Protein AF-A0AAV3QES7-F1 (afdb_monomer_lite)

pLDDT: mean 71.14, std 18.18, range [34.97, 96.75]

Foldseek 3Di:
DDDDDDPDDPDDDDDDDPPPPPPDPDDDDDDDPDPDDDDDDDDDDDDDDDDDDPPPVPPPPDDDDDDDLVVLVVPVPVVVVVCVVVVHPDDSVVSVVVVVVVVVVVVVVVVVVVD

Radius of gyration: 28.86 Å; chains: 1; bounding box: 43×92×56 Å

Structure (mmCIF, N/CA/C/O backbone):
data_AF-A0AAV3QES7-F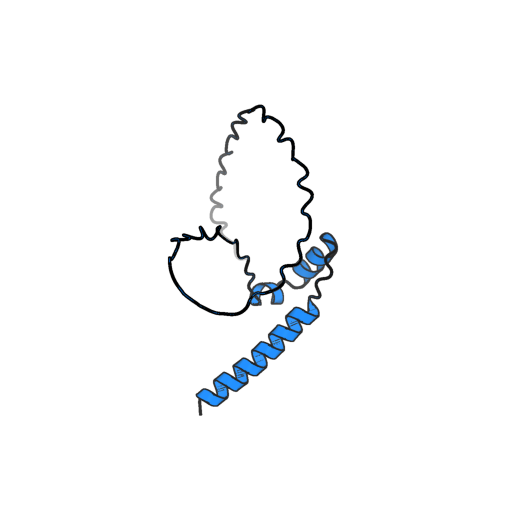1
#
_entry.id   AF-A0AAV3QES7-F1
#
loop_
_atom_site.group_PDB
_atom_site.id
_atom_site.type_symbol
_atom_site.label_atom_id
_atom_site.label_alt_id
_atom_site.label_comp_id
_atom_site.label_asym_id
_atom_site.label_entity_id
_atom_site.label_seq_id
_atom_site.pdbx_PDB_ins_code
_atom_site.Cartn_x
_atom_site.Cartn_y
_atom_site.Cartn_z
_atom_site.occupancy
_atom_site.B_iso_or_equiv
_atom_site.auth_seq_id
_atom_site.auth_comp_id
_atom_site.auth_asym_id
_atom_site.auth_atom_id
_atom_site.pdbx_PDB_model_num
ATOM 1 N N . MET A 1 1 ? 0.024 -49.005 12.096 1.00 41.31 1 MET A N 1
ATOM 2 C CA . MET A 1 1 ? -0.559 -47.981 12.994 1.00 41.31 1 MET A CA 1
ATOM 3 C C . MET A 1 1 ? 0.552 -47.372 13.831 1.00 41.31 1 MET A C 1
ATOM 5 O O . MET A 1 1 ? 1.071 -48.044 14.711 1.00 41.31 1 MET A O 1
ATOM 9 N N . MET A 1 2 ? 0.976 -46.148 13.507 1.00 34.97 2 MET A N 1
ATOM 10 C CA . MET A 1 2 ? 2.006 -45.425 14.262 1.00 34.97 2 MET A CA 1
ATOM 11 C C . MET A 1 2 ? 1.329 -44.555 15.327 1.00 34.97 2 MET A C 1
ATOM 13 O O . MET A 1 2 ? 0.397 -43.815 15.025 1.00 34.97 2 MET A O 1
ATOM 17 N N . ARG A 1 3 ? 1.759 -44.711 16.582 1.00 38.28 3 ARG A N 1
ATOM 18 C CA . ARG A 1 3 ? 1.281 -43.947 17.741 1.00 38.28 3 ARG A CA 1
ATOM 19 C C . ARG A 1 3 ? 2.045 -42.624 17.800 1.00 38.28 3 ARG A C 1
ATOM 21 O O . ARG A 1 3 ? 3.267 -42.643 17.904 1.00 38.28 3 ARG A O 1
ATOM 28 N N . PHE A 1 4 ? 1.339 -41.497 17.748 1.00 41.81 4 PHE A N 1
ATOM 29 C CA . PHE A 1 4 ? 1.937 -40.181 17.964 1.00 41.81 4 PHE A CA 1
ATOM 30 C C . PHE A 1 4 ? 1.987 -39.873 19.462 1.00 41.81 4 PHE A C 1
ATOM 32 O O . PHE A 1 4 ? 0.979 -39.944 20.161 1.00 41.81 4 PHE A O 1
ATOM 39 N N . ASN A 1 5 ? 3.191 -39.574 19.940 1.00 40.78 5 ASN A N 1
ATOM 40 C CA . ASN A 1 5 ? 3.490 -39.190 21.311 1.00 40.78 5 ASN A CA 1
ATOM 41 C C . ASN A 1 5 ? 3.124 -37.708 21.499 1.00 40.78 5 ASN A C 1
ATOM 43 O O . ASN A 1 5 ? 3.728 -36.839 20.872 1.00 40.78 5 ASN A O 1
ATOM 47 N N . THR A 1 6 ? 2.112 -37.413 22.313 1.00 52.31 6 THR A N 1
ATOM 48 C CA . THR A 1 6 ? 1.698 -36.039 22.625 1.00 52.31 6 THR A CA 1
ATOM 49 C C . THR A 1 6 ? 2.496 -35.532 23.819 1.00 52.31 6 THR A C 1
ATOM 51 O O . THR A 1 6 ? 2.083 -35.667 24.973 1.00 52.31 6 THR A O 1
ATOM 54 N N . SER A 1 7 ? 3.663 -34.957 23.548 1.00 48.06 7 SER A N 1
ATOM 55 C CA . SER A 1 7 ? 4.463 -34.285 24.567 1.00 48.06 7 SER A CA 1
ATOM 56 C C . SER A 1 7 ? 3.770 -32.996 25.018 1.00 48.06 7 SER A C 1
ATOM 58 O O . SER A 1 7 ? 3.729 -32.017 24.283 1.00 48.06 7 SER A O 1
ATOM 60 N N . SER A 1 8 ? 3.226 -33.045 26.235 1.00 54.62 8 SER A N 1
ATOM 61 C CA . SER A 1 8 ? 3.109 -31.964 27.225 1.00 54.62 8 SER A CA 1
ATOM 62 C C . SER A 1 8 ? 2.905 -30.538 26.688 1.00 54.62 8 SER A C 1
ATOM 64 O O . SER A 1 8 ? 3.858 -29.813 26.405 1.00 54.62 8 SER A O 1
ATOM 66 N N . LEU A 1 9 ? 1.645 -30.092 26.647 1.00 55.41 9 LEU A N 1
ATOM 67 C CA . LEU A 1 9 ? 1.325 -28.668 26.586 1.00 55.41 9 LEU A CA 1
ATOM 68 C C . LEU A 1 9 ? 1.637 -28.044 27.952 1.00 55.41 9 LEU A C 1
ATOM 70 O O . LEU A 1 9 ? 0.859 -28.169 28.899 1.00 55.41 9 LEU A O 1
ATOM 74 N N . GLN A 1 10 ? 2.781 -27.371 28.065 1.00 57.53 10 GLN A N 1
ATOM 75 C CA . GLN A 1 10 ? 3.038 -26.493 29.201 1.00 57.53 10 GLN A CA 1
ATOM 76 C C . GLN A 1 10 ? 2.047 -25.323 29.147 1.00 57.53 10 GLN A C 1
ATOM 78 O O . GLN A 1 10 ? 2.089 -24.471 28.263 1.00 57.53 10 GLN A O 1
ATOM 83 N N . SER A 1 11 ? 1.111 -25.334 30.093 1.00 57.94 11 SER A N 1
ATOM 84 C CA . SER A 1 11 ? 0.112 -24.292 30.308 1.00 57.94 11 SER A CA 1
ATOM 85 C C . SER A 1 11 ? 0.801 -22.964 30.634 1.00 57.94 11 SER A C 1
ATOM 87 O O . SER A 1 11 ? 1.413 -22.817 31.692 1.00 57.94 11 SER A O 1
ATOM 89 N N . LEU A 1 12 ? 0.690 -21.985 29.735 1.00 51.38 12 LEU A N 1
ATOM 90 C CA . LEU A 1 12 ? 1.047 -20.600 30.030 1.00 51.38 12 LEU A CA 1
ATOM 91 C C . LEU A 1 12 ? -0.025 -20.028 30.962 1.00 51.38 12 LEU A C 1
ATOM 93 O O . LEU A 1 12 ? -1.137 -19.708 30.541 1.00 51.38 12 LEU A O 1
ATOM 97 N N . LYS A 1 13 ? 0.296 -19.933 32.254 1.00 55.97 13 LYS A N 1
ATOM 98 C CA . LYS A 1 13 ? -0.557 -19.262 33.236 1.00 55.97 13 LYS A CA 1
ATOM 99 C C . LYS A 1 13 ? -0.466 -17.753 33.017 1.00 55.97 13 LYS A C 1
ATOM 101 O O . LYS A 1 13 ? 0.488 -17.115 33.449 1.00 55.97 13 LYS A O 1
ATOM 106 N N . LEU A 1 14 ? -1.463 -17.195 32.338 1.00 56.66 14 LEU A N 1
ATOM 107 C CA . LEU A 1 14 ? -1.676 -15.752 32.260 1.00 56.66 14 LEU A CA 1
ATOM 108 C C . LEU A 1 14 ? -2.168 -15.262 33.625 1.00 56.66 14 LEU A C 1
ATOM 110 O O . LEU A 1 14 ? -3.257 -15.622 34.073 1.00 56.66 14 LEU A O 1
ATOM 114 N N . THR A 1 15 ? -1.345 -14.473 34.308 1.00 59.62 15 THR A N 1
ATOM 115 C CA . THR A 1 15 ? -1.748 -13.757 35.517 1.00 59.62 15 THR A CA 1
ATOM 116 C C . THR A 1 15 ? -2.627 -12.563 35.129 1.00 59.62 15 THR A C 1
ATOM 118 O O . THR A 1 15 ? -2.285 -11.828 34.199 1.00 59.62 15 THR A O 1
ATOM 121 N N . PRO A 1 16 ? -3.769 -12.336 35.801 1.00 57.75 16 PRO A N 1
ATOM 122 C CA . PRO A 1 16 ? -4.574 -11.152 35.547 1.00 57.75 16 PRO A CA 1
ATOM 123 C C . PRO A 1 16 ? -3.842 -9.916 36.079 1.00 57.75 16 PRO A C 1
ATOM 125 O O . PRO A 1 16 ? -3.467 -9.851 37.248 1.00 57.75 16 PRO A O 1
ATOM 128 N N . ILE A 1 17 ? -3.644 -8.926 35.211 1.00 60.97 17 ILE A N 1
ATOM 129 C CA . ILE A 1 17 ? -3.186 -7.594 35.606 1.00 60.97 17 ILE A CA 1
ATOM 130 C C . ILE A 1 17 ? -4.358 -6.925 36.324 1.00 60.97 17 ILE A C 1
ATOM 132 O O . ILE A 1 17 ? -5.349 -6.548 35.698 1.00 60.97 17 ILE A O 1
ATOM 136 N N . SER A 1 18 ? -4.263 -6.809 37.645 1.00 56.00 18 SER A N 1
ATOM 137 C CA . SER A 1 18 ? -5.216 -6.063 38.462 1.00 56.00 18 SER A CA 1
ATOM 138 C C . SER A 1 18 ? -5.183 -4.589 38.047 1.00 56.00 18 SER A C 1
ATOM 140 O O . SER A 1 18 ? -4.271 -3.852 38.421 1.00 56.00 18 SER A O 1
ATOM 142 N N . LEU A 1 19 ? -6.164 -4.146 37.259 1.00 57.38 19 LEU A N 1
ATOM 143 C CA . LEU A 1 19 ? -6.362 -2.730 36.959 1.00 57.38 19 LEU A CA 1
ATOM 144 C C . LEU A 1 19 ? -6.920 -2.049 38.212 1.00 57.38 19 LEU A C 1
ATOM 146 O O . LEU A 1 19 ? -8.126 -2.054 38.456 1.00 57.38 19 LEU A O 1
ATOM 150 N N . LEU A 1 20 ? -6.035 -1.473 39.025 1.00 55.59 20 LEU A N 1
ATOM 151 C CA . LEU A 1 20 ? -6.438 -0.576 40.100 1.00 55.59 20 LEU A CA 1
ATOM 152 C C . LEU A 1 20 ? -6.980 0.711 39.460 1.00 55.59 20 LEU A C 1
ATOM 154 O O . LEU A 1 20 ? -6.232 1.604 39.064 1.00 55.59 20 LEU A O 1
ATOM 158 N N . SER A 1 21 ? -8.301 0.767 39.304 1.00 56.16 21 SER A N 1
ATOM 159 C CA . SER A 1 21 ? -9.035 1.940 38.838 1.00 56.16 21 SER A CA 1
ATOM 160 C C . SER A 1 21 ? -8.966 3.042 39.897 1.00 56.16 21 SER A C 1
ATOM 162 O O . SER A 1 21 ? -9.834 3.136 40.764 1.00 56.16 21 SER A O 1
ATOM 164 N N . SER A 1 22 ? -7.942 3.892 39.827 1.00 58.03 22 SER A N 1
ATOM 165 C CA . SER A 1 22 ? -7.935 5.161 40.553 1.00 58.03 22 SER A CA 1
ATOM 166 C C . SER A 1 22 ? -8.896 6.125 39.851 1.00 58.03 22 SER A C 1
ATOM 168 O O . SER A 1 22 ? -8.592 6.662 38.786 1.00 58.03 22 SER A O 1
ATOM 170 N N . TYR A 1 23 ? -10.094 6.298 40.416 1.00 54.19 23 TYR A N 1
ATOM 171 C CA . TYR A 1 23 ? -11.045 7.325 39.992 1.00 54.19 23 TYR A CA 1
ATOM 172 C C . TYR A 1 23 ? -10.479 8.697 40.380 1.00 54.19 23 TYR A C 1
ATOM 174 O O . TYR A 1 23 ? -10.698 9.188 41.486 1.00 54.19 23 TYR A O 1
ATOM 182 N N . HIS A 1 24 ? -9.738 9.324 39.470 1.00 60.47 24 HIS A N 1
ATOM 183 C CA . HIS A 1 24 ? -9.443 10.748 39.567 1.00 60.47 24 HIS A CA 1
ATOM 184 C C . HIS A 1 24 ? -10.605 11.524 38.925 1.00 60.47 24 HIS A C 1
ATOM 186 O O . HIS A 1 24 ? -10.847 11.361 37.727 1.00 60.47 24 HIS A O 1
ATOM 192 N N . PRO A 1 25 ? -11.344 12.371 39.665 1.00 55.31 25 PRO A N 1
ATOM 193 C CA . PRO A 1 25 ? -12.282 13.296 39.044 1.00 55.31 25 PRO A CA 1
ATOM 194 C C . PRO A 1 25 ? -11.485 14.292 38.192 1.00 55.31 25 PRO A C 1
ATOM 196 O O . PRO A 1 25 ? -10.828 15.193 38.708 1.00 55.31 25 PRO A O 1
ATOM 199 N N . HIS A 1 26 ? -11.497 14.095 36.875 1.00 57.34 26 HIS A N 1
ATOM 200 C CA . HIS A 1 26 ? -10.878 15.013 35.926 1.00 57.34 26 HIS A CA 1
ATOM 201 C C . HIS A 1 26 ? -11.696 16.315 35.848 1.00 57.34 26 HIS A C 1
ATOM 203 O O . HIS A 1 26 ? -12.885 16.259 35.515 1.00 57.34 26 HIS A O 1
ATOM 209 N N . PRO A 1 27 ? -11.104 17.499 36.094 1.00 61.06 27 PRO A N 1
ATOM 210 C CA . PRO A 1 27 ? -11.763 18.755 35.767 1.00 61.06 27 PRO A CA 1
ATOM 211 C C . PRO A 1 27 ? -11.869 18.885 34.238 1.00 61.06 27 PRO A C 1
ATOM 213 O O . PRO A 1 27 ? -10.886 18.723 33.515 1.00 61.06 27 PRO A O 1
ATOM 216 N N . LYS A 1 28 ? -13.085 19.147 33.737 1.00 64.31 28 LYS A N 1
ATOM 217 C CA . LYS A 1 28 ? -13.373 19.372 32.309 1.00 64.31 28 LYS A CA 1
ATOM 218 C C . LYS A 1 28 ? -12.515 20.528 31.770 1.00 64.31 28 LYS A C 1
ATOM 220 O O . LYS A 1 28 ? -12.641 21.637 32.291 1.00 64.31 28 LYS A O 1
ATOM 225 N N . PRO A 1 29 ? -11.724 20.337 30.699 1.00 59.03 29 PRO A N 1
ATOM 226 C CA . PRO A 1 29 ? -11.074 21.454 30.036 1.00 59.03 29 PRO A CA 1
ATOM 227 C C . PRO A 1 29 ? -12.121 22.219 29.220 1.00 59.03 29 PRO A C 1
ATOM 229 O O . PRO A 1 29 ? -12.703 21.694 28.271 1.00 59.03 29 PRO A O 1
ATOM 232 N N . GLN A 1 30 ? -12.381 23.466 29.607 1.00 64.62 30 GLN A N 1
ATOM 233 C CA . GLN A 1 30 ? -13.086 24.419 28.756 1.00 64.62 30 GLN A CA 1
ATOM 234 C C . GLN A 1 30 ? -12.123 24.844 27.645 1.00 64.62 30 GLN A C 1
ATOM 236 O O . GLN A 1 30 ? -11.044 25.366 27.915 1.00 64.62 30 GLN A O 1
ATOM 241 N N . ILE A 1 31 ? -12.489 24.565 26.397 1.00 69.56 31 ILE A N 1
ATOM 242 C CA . ILE A 1 31 ? -11.701 24.924 25.216 1.00 69.56 31 ILE A CA 1
ATOM 243 C C . ILE A 1 31 ? -12.032 26.386 24.874 1.00 69.56 31 ILE A C 1
ATOM 245 O O . ILE A 1 31 ? -13.184 26.657 24.531 1.00 69.56 31 ILE A O 1
ATOM 249 N N . PRO A 1 32 ? -11.087 27.342 24.938 1.00 61.72 32 PRO A N 1
ATOM 250 C CA . PRO A 1 32 ? -11.339 28.673 24.410 1.00 61.72 32 PRO A CA 1
ATOM 251 C C . PRO A 1 32 ? -11.305 28.612 22.878 1.00 61.72 32 PRO A C 1
ATOM 253 O O . PRO A 1 32 ? -10.307 28.210 22.275 1.00 61.72 32 PRO A O 1
ATOM 256 N N . PHE A 1 33 ? -12.405 29.008 22.239 1.00 62.78 33 PHE A N 1
ATOM 257 C CA . PHE A 1 33 ? -12.467 29.209 20.794 1.00 62.78 33 PHE A CA 1
ATOM 258 C C . PHE A 1 33 ? -11.543 30.370 20.405 1.00 62.78 33 PHE A C 1
ATOM 260 O O . PHE A 1 33 ? -11.917 31.536 20.510 1.00 62.78 33 PHE A O 1
ATOM 267 N N . LEU A 1 34 ? -10.326 30.067 19.953 1.00 63.94 34 LEU A N 1
ATOM 268 C CA . LEU A 1 34 ? -9.460 31.065 19.334 1.00 63.94 34 LEU A CA 1
ATOM 269 C C . LEU A 1 34 ? -9.814 31.167 17.849 1.00 63.94 34 LEU A C 1
ATOM 271 O O . LEU A 1 34 ? -9.374 30.362 17.028 1.00 63.94 34 LEU A O 1
ATOM 275 N N . ILE A 1 35 ? -10.627 32.169 17.511 1.00 61.69 35 ILE A N 1
ATOM 276 C CA . ILE A 1 35 ? -10.838 32.610 16.130 1.00 61.69 35 ILE A CA 1
ATOM 277 C C . ILE A 1 35 ? -9.487 33.106 15.603 1.00 61.69 35 ILE A C 1
ATOM 279 O O . ILE A 1 35 ? -9.010 34.178 15.971 1.00 61.69 35 ILE A O 1
ATOM 283 N N . ARG A 1 36 ? -8.835 32.303 14.758 1.00 61.69 36 ARG A N 1
ATOM 284 C CA . ARG A 1 36 ? -7.594 32.695 14.088 1.00 61.69 36 ARG A CA 1
ATOM 285 C C . ARG A 1 36 ? -7.931 33.582 12.892 1.00 61.69 36 ARG A C 1
ATOM 287 O O . ARG A 1 36 ? -8.295 33.077 11.835 1.00 61.69 36 ARG A O 1
ATOM 294 N N . ALA A 1 37 ? -7.796 34.896 13.054 1.00 62.75 37 ALA A N 1
ATOM 295 C CA . ALA A 1 37 ? -7.837 35.830 11.934 1.00 62.75 37 ALA A CA 1
ATOM 296 C C . ALA A 1 37 ? -6.613 35.620 11.021 1.00 62.75 37 ALA A C 1
ATOM 298 O O . ALA A 1 37 ? -5.475 35.509 11.484 1.00 62.75 37 ALA A O 1
ATOM 299 N N . PHE A 1 38 ? -6.868 35.515 9.719 1.00 56.19 38 PHE A N 1
ATOM 300 C CA . PHE A 1 38 ? -5.876 35.297 8.668 1.00 56.19 38 PHE A CA 1
ATOM 301 C C . PHE A 1 38 ? -5.261 36.654 8.280 1.00 56.19 38 PHE A C 1
ATOM 303 O O . PHE A 1 38 ? -5.854 37.403 7.510 1.00 56.19 38 PHE A O 1
ATOM 310 N N . SER A 1 39 ? -4.093 37.005 8.825 1.00 61.50 39 SER A N 1
ATOM 311 C CA . SER A 1 39 ? -3.341 38.177 8.347 1.00 61.50 39 SER A CA 1
ATOM 312 C C . SER A 1 39 ? -2.501 37.802 7.127 1.00 61.50 39 SER A C 1
ATOM 314 O O . SER A 1 39 ? -1.617 36.950 7.223 1.00 61.50 39 SER A O 1
ATOM 316 N N . LEU A 1 40 ? -2.759 38.456 5.990 1.00 55.81 40 LEU A N 1
ATOM 317 C CA . LEU A 1 40 ? -1.874 38.436 4.826 1.00 55.81 40 LEU A CA 1
ATOM 318 C C . LEU A 1 40 ? -0.609 39.240 5.160 1.00 55.81 40 LEU A C 1
ATOM 320 O O . LEU A 1 40 ? -0.686 40.441 5.409 1.00 55.81 40 LEU A O 1
ATOM 324 N N . GLN A 1 41 ? 0.555 38.590 5.174 1.00 60.47 41 GLN A N 1
ATOM 325 C CA . GLN A 1 41 ? 1.844 39.277 5.271 1.00 60.47 41 GLN A CA 1
ATOM 326 C C . GLN A 1 41 ? 2.333 39.663 3.873 1.00 60.47 41 GLN A C 1
ATOM 328 O O . GLN A 1 41 ? 2.662 38.805 3.056 1.00 60.47 41 GLN A O 1
ATOM 333 N N . THR A 1 42 ? 2.410 40.966 3.617 1.00 53.19 42 THR A N 1
ATOM 334 C CA . THR A 1 42 ? 3.201 41.560 2.536 1.00 53.19 42 THR A CA 1
ATOM 335 C C . THR A 1 42 ? 4.672 41.611 2.947 1.00 53.19 42 THR A C 1
ATOM 337 O O . THR A 1 42 ? 5.018 42.173 3.985 1.00 53.19 42 THR A O 1
ATOM 340 N N . THR A 1 43 ? 5.531 41.012 2.126 1.00 53.88 43 THR A N 1
ATOM 341 C CA . THR A 1 43 ? 6.999 41.011 2.221 1.00 53.88 43 THR A CA 1
ATOM 342 C C . THR A 1 43 ? 7.601 42.423 2.202 1.00 53.88 43 THR A C 1
ATOM 344 O O . THR A 1 43 ? 7.313 43.165 1.262 1.00 53.88 43 THR A O 1
ATOM 347 N N . PRO A 1 44 ? 8.515 42.772 3.125 1.00 52.16 44 PRO A N 1
ATOM 348 C CA . PRO A 1 44 ? 9.506 43.820 2.901 1.00 52.16 44 PRO A CA 1
ATOM 349 C C . PRO A 1 44 ? 10.851 43.229 2.410 1.00 52.16 44 PRO A C 1
ATOM 351 O O . PRO A 1 44 ? 11.185 42.092 2.757 1.00 52.16 44 PRO A O 1
ATOM 354 N N . PRO A 1 45 ? 11.618 43.964 1.580 1.00 46.31 45 PRO A N 1
ATOM 355 C CA . PRO A 1 45 ? 12.841 43.470 0.952 1.00 46.31 45 PRO A CA 1
ATOM 356 C C . PRO A 1 45 ? 14.055 43.483 1.898 1.00 46.31 45 PRO A C 1
ATOM 358 O O . PRO A 1 45 ? 14.116 44.239 2.863 1.00 46.31 45 PRO A O 1
ATOM 361 N N . LEU A 1 46 ? 15.016 42.615 1.560 1.00 59.09 46 LEU A N 1
ATOM 362 C CA . LEU A 1 46 ? 16.343 42.389 2.150 1.00 59.09 46 LEU A CA 1
ATOM 363 C C . LEU A 1 46 ? 17.025 43.663 2.680 1.00 59.09 46 LEU A C 1
ATOM 365 O O . LEU A 1 46 ? 17.130 44.624 1.926 1.00 59.09 46 LEU A O 1
ATOM 369 N N . THR A 1 47 ? 17.577 43.624 3.904 1.00 44.59 47 THR A N 1
ATOM 370 C CA . THR A 1 47 ? 18.940 44.077 4.291 1.00 44.59 47 THR A CA 1
ATOM 371 C C . THR A 1 47 ? 19.138 43.922 5.814 1.00 44.59 47 THR A C 1
ATOM 373 O O . THR A 1 47 ? 18.283 44.321 6.594 1.00 44.59 47 THR A O 1
ATOM 376 N N . HIS A 1 48 ? 20.320 43.418 6.197 1.00 43.22 48 HIS A N 1
ATOM 377 C CA . HIS A 1 48 ? 20.943 43.383 7.536 1.00 43.22 48 HIS A CA 1
ATOM 378 C C . HIS A 1 48 ? 20.586 42.232 8.510 1.00 43.22 48 HIS A C 1
ATOM 380 O O . HIS A 1 48 ? 19.444 42.013 8.890 1.00 43.22 48 HIS A O 1
ATOM 386 N N . SER A 1 49 ? 21.634 41.530 8.952 1.00 41.94 49 SER A N 1
ATOM 387 C CA . SER A 1 49 ? 21.721 40.571 10.075 1.00 41.94 49 SER A CA 1
ATOM 388 C C . SER A 1 49 ? 22.639 41.199 11.150 1.00 41.94 49 SER A C 1
ATOM 390 O O . SER A 1 49 ? 23.413 42.068 10.737 1.00 41.94 49 SER A O 1
ATOM 392 N N . PRO A 1 50 ? 22.702 40.805 12.451 1.00 58.00 50 PRO A N 1
ATOM 393 C CA . PRO A 1 50 ? 21.938 39.836 13.271 1.00 58.00 50 PRO A CA 1
ATOM 394 C C . PRO A 1 50 ? 21.316 40.516 14.546 1.00 58.00 50 PRO A C 1
ATOM 396 O O . PRO A 1 50 ? 21.504 41.718 14.728 1.00 58.00 50 PRO A O 1
ATOM 399 N N . PRO A 1 51 ? 20.532 39.842 15.425 1.00 45.69 51 PRO A N 1
ATOM 400 C CA . PRO A 1 51 ? 21.013 38.814 16.362 1.00 45.69 51 PRO A CA 1
ATOM 401 C C . PRO A 1 51 ? 20.243 37.499 16.200 1.00 45.69 51 PRO A C 1
ATOM 403 O O . PRO A 1 51 ? 19.051 37.495 15.914 1.00 45.69 51 PRO A O 1
ATOM 406 N N . ILE A 1 52 ? 20.925 36.378 16.413 1.00 59.53 52 ILE A N 1
ATOM 407 C CA . ILE A 1 52 ? 20.319 35.051 16.543 1.00 59.53 52 ILE A CA 1
ATOM 408 C C . ILE A 1 52 ? 19.561 35.032 17.880 1.00 59.53 52 ILE A C 1
ATOM 410 O O . ILE A 1 52 ? 20.219 35.087 18.918 1.00 59.53 52 ILE A O 1
ATOM 414 N N . PRO A 1 53 ? 18.217 34.950 17.934 1.00 51.47 53 PRO A N 1
ATOM 415 C CA . PRO A 1 53 ? 17.599 34.317 19.077 1.00 51.47 53 PRO A CA 1
ATOM 416 C C . PRO A 1 53 ? 17.815 32.821 18.889 1.00 51.47 53 PRO A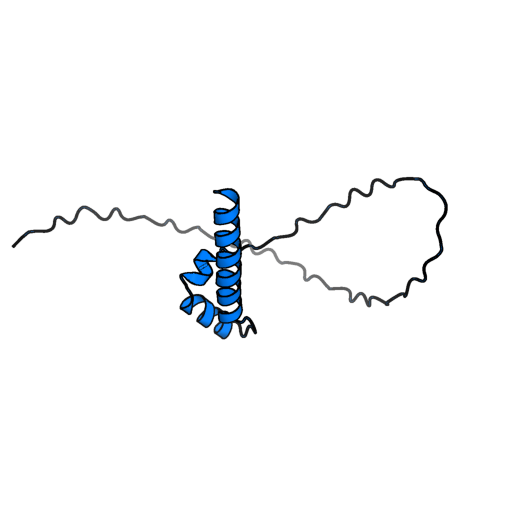 C 1
ATOM 418 O O . PRO A 1 53 ? 17.383 32.255 17.877 1.00 51.47 53 PRO A O 1
ATOM 421 N N . ASP A 1 54 ? 18.481 32.197 19.858 1.00 54.81 54 ASP A N 1
ATOM 422 C CA . ASP A 1 54 ? 18.551 30.750 20.035 1.00 54.81 54 ASP A CA 1
ATOM 423 C C . ASP A 1 54 ? 17.132 30.208 20.204 1.00 54.81 54 ASP A C 1
ATOM 425 O O . ASP A 1 54 ? 16.657 29.872 21.288 1.00 54.81 54 ASP A O 1
ATOM 429 N N . THR A 1 55 ? 16.414 30.140 19.090 1.00 55.66 55 THR A N 1
ATOM 430 C CA . THR A 1 55 ? 15.161 29.431 18.988 1.00 55.66 55 THR A CA 1
ATOM 431 C C . THR A 1 55 ? 15.590 27.985 18.895 1.00 55.66 55 THR A C 1
ATOM 433 O O . THR A 1 55 ? 15.670 27.395 17.817 1.00 55.66 55 THR A O 1
ATOM 436 N N . THR A 1 56 ? 15.909 27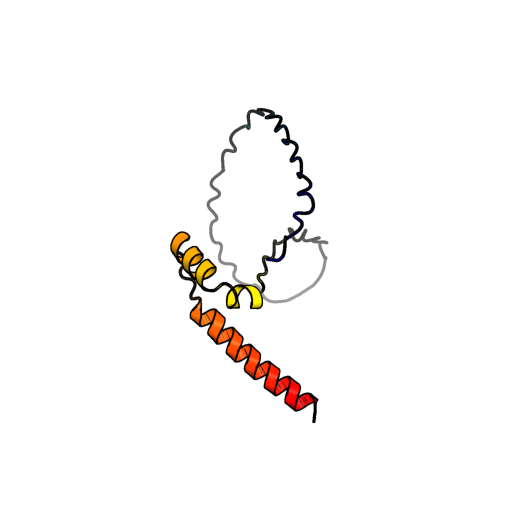.427 20.059 1.00 59.66 56 THR A N 1
ATOM 437 C CA . THR A 1 56 ? 15.739 26.014 20.350 1.00 59.66 56 THR A CA 1
ATOM 438 C C . THR A 1 56 ? 14.277 25.710 20.046 1.00 59.66 56 THR A C 1
ATOM 440 O O . THR A 1 56 ? 13.407 25.702 20.913 1.00 59.66 56 THR A O 1
ATOM 443 N N . GLN A 1 57 ? 13.973 25.550 18.755 1.00 62.88 57 GLN A N 1
ATOM 444 C CA . GLN A 1 57 ? 12.731 24.978 18.298 1.00 62.88 57 GLN A CA 1
ATOM 445 C C . GLN A 1 57 ? 12.744 23.584 18.895 1.00 62.88 57 GLN A C 1
ATOM 447 O O . GLN A 1 57 ? 13.426 22.687 18.405 1.00 62.88 57 GLN A O 1
ATOM 452 N N . ILE A 1 58 ? 12.048 23.436 20.016 1.00 63.09 58 ILE A N 1
ATOM 453 C CA . ILE A 1 58 ? 11.702 22.146 20.578 1.00 63.09 58 ILE A CA 1
ATOM 454 C C . ILE A 1 58 ? 10.823 21.504 19.507 1.00 63.09 58 ILE A C 1
ATOM 456 O O . IL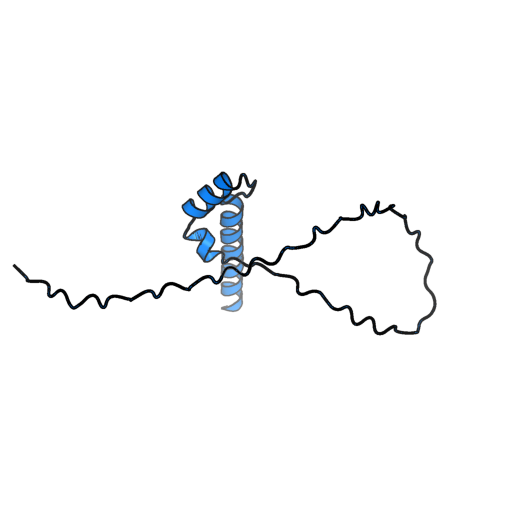E A 1 58 ? 9.612 21.727 19.443 1.00 63.09 58 ILE A O 1
ATOM 460 N N . LEU A 1 59 ? 11.469 20.789 18.584 1.00 72.50 59 LEU A N 1
ATOM 461 C CA . LEU A 1 59 ? 10.821 19.994 17.561 1.00 72.50 59 LEU A CA 1
ATOM 462 C C . LEU A 1 59 ? 10.026 18.943 18.325 1.00 72.50 59 LEU A C 1
ATOM 464 O O . LEU A 1 59 ? 10.585 17.985 18.859 1.00 72.50 59 LEU A O 1
ATOM 468 N N . LYS A 1 60 ? 8.718 19.178 18.459 1.00 79.50 60 LYS A N 1
ATOM 469 C CA . LYS A 1 60 ? 7.805 18.225 19.084 1.00 79.50 60 LYS A CA 1
ATOM 470 C C . LYS A 1 60 ? 8.037 16.858 18.433 1.00 79.50 60 LYS A C 1
ATOM 472 O O . LYS A 1 60 ? 8.142 16.810 17.205 1.00 79.50 60 LYS A O 1
ATOM 477 N N . PRO A 1 61 ? 8.103 15.764 19.207 1.00 82.38 61 PRO A N 1
ATOM 478 C CA . PRO A 1 61 ? 8.287 14.439 18.636 1.00 82.38 61 PRO A CA 1
ATOM 479 C C . PRO A 1 61 ? 7.154 14.160 17.643 1.00 82.38 61 PRO A C 1
ATOM 481 O O . PRO A 1 61 ? 5.992 14.004 18.021 1.00 82.38 61 PRO A O 1
ATOM 484 N N . GLN A 1 62 ? 7.487 14.153 16.352 1.00 85.06 62 GLN A N 1
ATOM 485 C CA . GLN A 1 62 ? 6.549 13.806 15.296 1.00 85.06 62 GLN A CA 1
ATOM 486 C C . GLN A 1 62 ? 6.507 12.287 15.195 1.00 85.06 62 GLN A C 1
ATOM 488 O O . GLN A 1 62 ? 7.493 11.649 14.825 1.00 85.06 62 GLN A O 1
ATOM 493 N N . TRP A 1 63 ? 5.355 11.705 15.506 1.00 80.69 63 TRP A N 1
ATOM 494 C CA . TRP A 1 63 ? 5.139 10.280 15.307 1.00 80.69 63 TRP A CA 1
ATOM 495 C C . TRP A 1 63 ? 5.140 9.985 13.805 1.00 80.69 63 TRP A C 1
ATOM 497 O O . TRP A 1 63 ? 4.331 10.532 13.054 1.00 80.69 63 TRP A O 1
ATOM 507 N N . LYS A 1 64 ? 6.071 9.133 13.364 1.00 82.00 64 LYS A N 1
ATOM 508 C CA . LYS A 1 64 ? 6.122 8.605 11.998 1.00 82.00 64 LYS A CA 1
ATOM 509 C C . LYS A 1 64 ? 5.658 7.157 12.027 1.00 82.00 64 LYS A C 1
ATOM 511 O O . LYS A 1 64 ? 6.345 6.300 12.573 1.00 82.00 64 LYS A O 1
ATOM 516 N N . ALA A 1 65 ? 4.495 6.894 11.444 1.00 83.00 65 ALA A N 1
ATOM 517 C CA . ALA A 1 65 ? 4.044 5.536 11.188 1.00 83.00 65 ALA A CA 1
ATOM 518 C C . ALA A 1 65 ? 4.636 5.058 9.856 1.00 83.00 65 ALA A C 1
ATOM 520 O O . ALA A 1 65 ? 4.547 5.759 8.848 1.00 83.00 65 ALA A O 1
ATOM 521 N N . ALA A 1 66 ? 5.237 3.872 9.859 1.00 85.12 66 ALA A N 1
ATOM 522 C CA . ALA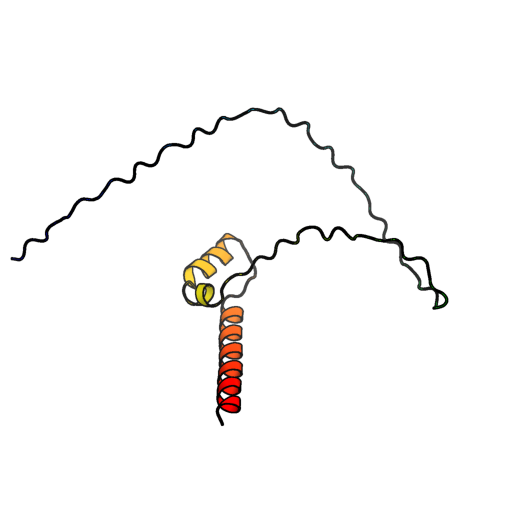 A 1 66 ? 5.682 3.184 8.657 1.00 85.12 66 ALA A CA 1
ATOM 523 C C . ALA A 1 66 ? 5.049 1.793 8.623 1.00 85.12 66 ALA A C 1
ATOM 525 O O . ALA A 1 66 ? 4.842 1.172 9.665 1.00 85.12 66 ALA A O 1
ATOM 526 N N . ILE A 1 67 ? 4.747 1.317 7.421 1.00 85.81 67 ILE A N 1
ATOM 527 C CA . ILE A 1 67 ? 4.189 -0.009 7.176 1.00 85.81 67 ILE A CA 1
ATOM 528 C C . ILE A 1 67 ? 5.018 -0.686 6.085 1.00 85.81 67 ILE A C 1
ATOM 530 O O . ILE A 1 67 ? 5.421 -0.040 5.116 1.00 85.81 67 ILE A O 1
ATOM 534 N N . ASP A 1 68 ? 5.332 -1.968 6.263 1.00 89.62 68 ASP A N 1
ATOM 535 C CA . ASP A 1 68 ? 6.138 -2.717 5.298 1.00 89.62 68 ASP A CA 1
ATOM 536 C C . ASP A 1 68 ? 5.287 -3.092 4.073 1.00 89.62 68 ASP A C 1
ATOM 538 O O . ASP A 1 68 ? 4.239 -3.730 4.185 1.00 89.62 68 ASP A O 1
ATOM 542 N N . PHE A 1 69 ? 5.768 -2.742 2.880 1.00 87.75 69 PHE A N 1
ATOM 543 C CA . PHE A 1 69 ? 5.147 -3.126 1.612 1.00 87.75 69 PHE A CA 1
ATOM 544 C C . PHE A 1 69 ? 5.058 -4.640 1.404 1.00 87.75 69 PHE A C 1
ATOM 546 O O . PHE A 1 69 ? 4.150 -5.101 0.713 1.00 87.75 69 PHE A O 1
ATOM 553 N N . LYS A 1 70 ? 5.982 -5.432 1.963 1.00 89.75 70 LYS A N 1
ATOM 554 C CA . LYS A 1 70 ? 5.868 -6.897 1.950 1.00 89.75 70 LYS A CA 1
ATOM 555 C C . LYS A 1 70 ? 4.605 -7.336 2.674 1.00 89.75 70 LYS A C 1
ATOM 557 O O . LYS A 1 70 ? 3.860 -8.143 2.140 1.00 89.75 70 LYS A O 1
ATOM 562 N N . TRP A 1 71 ? 4.341 -6.749 3.838 1.00 93.38 71 TRP A N 1
ATOM 563 C CA . TRP A 1 71 ? 3.171 -7.098 4.630 1.00 93.38 71 TRP A CA 1
ATOM 564 C C . TRP A 1 71 ? 1.869 -6.766 3.891 1.00 93.38 71 TRP A C 1
ATOM 566 O O . TRP A 1 71 ? 0.969 -7.597 3.842 1.00 93.38 71 TRP A O 1
ATOM 576 N N . ILE A 1 72 ? 1.806 -5.607 3.226 1.00 92.81 72 ILE A N 1
ATOM 577 C CA . ILE A 1 72 ? 0.650 -5.218 2.397 1.00 92.81 72 ILE A CA 1
ATOM 578 C C . ILE A 1 72 ? 0.417 -6.208 1.244 1.00 92.81 72 ILE A C 1
ATOM 580 O O . ILE A 1 72 ? -0.728 -6.520 0.924 1.00 92.81 72 ILE A O 1
ATOM 584 N N . ARG A 1 73 ? 1.487 -6.703 0.607 1.00 93.88 73 ARG A N 1
ATOM 585 C CA . ARG A 1 73 ? 1.380 -7.659 -0.506 1.00 93.88 73 ARG A CA 1
ATOM 586 C C . ARG A 1 73 ? 0.861 -9.016 -0.053 1.00 93.88 73 ARG A C 1
ATOM 588 O O . ARG A 1 73 ? 0.066 -9.622 -0.762 1.00 93.88 73 ARG A O 1
ATOM 595 N N . ASP A 1 74 ? 1.341 -9.481 1.091 1.00 94.81 74 ASP A N 1
ATOM 596 C CA . ASP A 1 74 ? 1.064 -10.833 1.563 1.00 94.81 74 ASP A CA 1
ATOM 597 C C . ASP A 1 74 ? -0.334 -10.927 2.224 1.00 94.81 74 ASP A C 1
ATOM 599 O O . ASP A 1 74 ? -0.892 -12.015 2.293 1.00 94.81 74 ASP A O 1
ATOM 603 N N . ASN A 1 75 ? -0.938 -9.798 2.636 1.00 95.50 75 ASN A N 1
ATOM 604 C CA . ASN A 1 75 ? -2.215 -9.737 3.375 1.00 95.50 75 ASN A CA 1
ATOM 605 C C . ASN A 1 75 ? -3.260 -8.844 2.676 1.00 95.50 75 ASN A C 1
ATOM 607 O O . ASN A 1 75 ? -3.857 -7.949 3.280 1.00 95.50 75 ASN A O 1
ATOM 611 N N . LYS A 1 76 ? -3.470 -9.050 1.372 1.00 94.88 76 LYS A N 1
ATOM 612 C CA . LYS A 1 76 ? -4.371 -8.209 0.561 1.00 94.88 76 LYS A CA 1
ATOM 613 C C . LYS A 1 76 ? -5.807 -8.181 1.084 1.00 94.88 76 LYS A C 1
ATOM 615 O O . LYS A 1 76 ? -6.418 -7.115 1.120 1.00 94.88 76 LYS A O 1
ATOM 620 N N . ASP A 1 77 ? -6.326 -9.337 1.481 1.00 95.56 77 ASP A N 1
ATOM 621 C CA . ASP A 1 77 ? -7.728 -9.486 1.874 1.00 95.56 77 ASP A CA 1
ATOM 622 C C . ASP A 1 77 ? -8.014 -8.752 3.188 1.00 95.56 77 ASP A C 1
ATOM 624 O O . ASP A 1 77 ? -8.979 -7.991 3.281 1.00 95.56 77 ASP A O 1
ATOM 628 N N . GLU A 1 78 ? -7.106 -8.874 4.159 1.00 94.94 78 GLU A N 1
ATOM 629 C CA . GLU A 1 78 ? -7.187 -8.167 5.441 1.00 94.94 78 GLU A CA 1
ATOM 630 C C . GLU A 1 78 ? -7.147 -6.646 5.252 1.00 94.94 78 GLU A C 1
ATOM 632 O O . GLU A 1 78 ? -7.907 -5.907 5.882 1.00 94.94 78 GLU A O 1
ATOM 637 N N . ILE A 1 79 ? -6.295 -6.159 4.345 1.00 94.94 79 ILE A N 1
ATOM 638 C CA . ILE A 1 79 ? -6.219 -4.733 4.015 1.00 94.94 79 ILE A CA 1
ATOM 639 C C . ILE A 1 79 ? -7.509 -4.266 3.330 1.00 94.94 79 ILE A C 1
ATOM 641 O O . ILE A 1 79 ? -8.041 -3.213 3.683 1.00 94.94 79 ILE A O 1
ATOM 645 N N . ALA A 1 80 ? -8.023 -5.022 2.356 1.00 95.31 80 ALA A N 1
ATOM 646 C CA . ALA A 1 80 ? -9.237 -4.662 1.625 1.00 95.31 80 ALA A CA 1
ATOM 647 C C . ALA A 1 80 ? -10.455 -4.588 2.558 1.00 95.31 80 ALA A C 1
ATOM 649 O O . ALA A 1 80 ? -11.250 -3.642 2.491 1.00 95.31 80 ALA A O 1
ATOM 650 N N . GLU A 1 81 ? -10.573 -5.547 3.474 1.00 96.62 81 GLU A N 1
ATOM 651 C CA . GLU A 1 81 ? -11.598 -5.527 4.507 1.00 96.62 81 GLU A CA 1
ATOM 652 C C . GLU A 1 81 ? -11.417 -4.337 5.456 1.00 96.62 81 GLU A C 1
ATOM 654 O O . GLU A 1 81 ? -12.383 -3.628 5.744 1.00 96.62 81 GLU A O 1
ATOM 659 N N . ASN A 1 82 ? -10.185 -4.046 5.879 1.00 94.69 82 ASN A N 1
ATOM 660 C CA . ASN A 1 82 ? -9.898 -2.902 6.739 1.00 94.69 82 ASN A CA 1
ATOM 661 C C . ASN A 1 82 ? -10.294 -1.566 6.090 1.00 94.69 82 ASN A C 1
ATOM 663 O O . ASN A 1 82 ? -10.914 -0.725 6.745 1.00 94.69 82 ASN A O 1
ATOM 667 N N . ILE A 1 83 ? -9.982 -1.388 4.802 1.00 95.31 83 ILE A N 1
ATOM 668 C CA . ILE A 1 83 ? -10.328 -0.187 4.029 1.00 95.31 83 ILE A CA 1
ATOM 669 C C . ILE A 1 83 ? -11.847 0.007 3.992 1.00 95.31 83 ILE A C 1
ATOM 671 O O . ILE A 1 83 ? -12.314 1.117 4.270 1.00 95.31 83 ILE A O 1
ATOM 675 N N . ARG A 1 84 ? -12.619 -1.060 3.723 1.00 96.12 84 ARG A N 1
ATOM 676 C CA . ARG A 1 84 ? -14.092 -1.011 3.788 1.00 96.12 84 ARG A CA 1
ATOM 677 C C . ARG A 1 84 ? -14.583 -0.665 5.185 1.00 96.12 84 ARG A C 1
ATOM 679 O O . ARG A 1 84 ? -15.372 0.260 5.333 1.00 96.12 84 ARG A O 1
ATOM 686 N N . ASN A 1 85 ? -14.101 -1.375 6.203 1.00 96.75 85 ASN A N 1
ATOM 687 C CA . ASN A 1 85 ? -14.574 -1.211 7.578 1.00 96.75 85 ASN A CA 1
ATOM 688 C C . ASN A 1 85 ? -14.296 0.204 8.108 1.00 96.75 85 ASN A C 1
ATOM 690 O O . ASN A 1 85 ? -15.042 0.715 8.942 1.00 96.75 85 ASN A O 1
ATOM 694 N N . ARG A 1 86 ? -13.247 0.863 7.600 1.00 96.31 86 ARG A N 1
ATOM 695 C CA . ARG A 1 86 ? -12.893 2.251 7.929 1.00 96.31 86 ARG A CA 1
ATOM 696 C C . ARG A 1 86 ? -13.440 3.291 6.950 1.00 96.31 86 ARG A C 1
ATOM 698 O O . ARG A 1 86 ? -13.087 4.460 7.088 1.00 96.31 86 ARG A O 1
ATOM 705 N N . ASN A 1 87 ? -14.252 2.894 5.968 1.00 94.12 87 ASN A N 1
ATOM 706 C CA . ASN A 1 87 ? -14.778 3.762 4.905 1.00 94.12 87 ASN A CA 1
ATOM 707 C C . ASN A 1 87 ? -13.700 4.654 4.263 1.00 94.12 87 ASN A C 1
ATOM 709 O O . ASN A 1 87 ? -13.916 5.830 3.969 1.00 94.12 87 ASN A O 1
ATOM 713 N N . SER A 1 88 ? -12.496 4.108 4.102 1.00 92.06 88 SER A N 1
ATOM 714 C CA . SER A 1 88 ? -11.356 4.847 3.569 1.00 92.06 88 SER A CA 1
ATOM 715 C C . SER A 1 88 ? -11.364 4.808 2.041 1.00 92.06 88 SER A C 1
ATOM 717 O O . SER A 1 88 ? -11.681 3.788 1.442 1.00 92.06 88 SER A O 1
ATOM 719 N N . ASN A 1 89 ? -10.947 5.897 1.392 1.00 94.56 89 ASN A N 1
ATOM 720 C CA . ASN A 1 89 ? -10.817 5.971 -0.073 1.00 94.56 89 ASN A CA 1
ATOM 721 C C . ASN A 1 89 ? -9.507 5.331 -0.596 1.00 94.56 89 ASN A C 1
ATOM 723 O O . ASN A 1 89 ? -9.127 5.503 -1.748 1.00 94.56 89 ASN A O 1
ATOM 727 N N . ALA A 1 90 ? -8.760 4.628 0.256 1.00 92.06 90 ALA A N 1
ATOM 728 C CA . ALA A 1 90 ? -7.480 4.043 -0.126 1.00 92.06 90 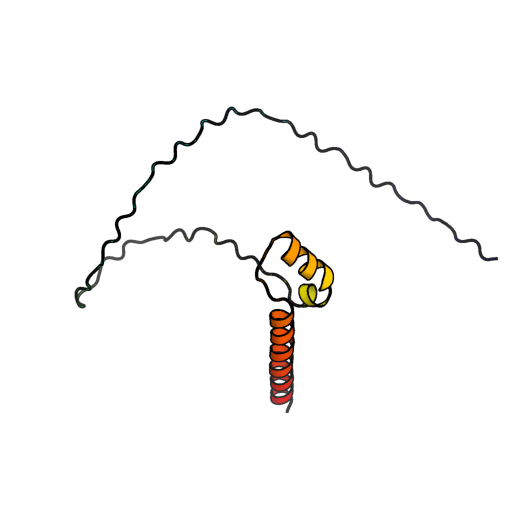ALA A CA 1
ATOM 729 C C . ALA A 1 90 ? -7.655 2.997 -1.239 1.00 92.06 90 ALA A C 1
ATOM 731 O O . ALA A 1 90 ? -8.524 2.131 -1.165 1.00 92.06 90 ALA A O 1
ATOM 732 N N . ASN A 1 91 ? -6.795 3.056 -2.258 1.00 93.75 91 ASN A N 1
ATOM 733 C CA . ASN A 1 91 ? -6.806 2.116 -3.374 1.00 93.75 91 ASN A CA 1
ATOM 734 C C . ASN A 1 91 ? -5.651 1.114 -3.233 1.00 93.75 91 ASN A C 1
ATOM 736 O O . ASN A 1 91 ? -4.489 1.464 -3.446 1.00 93.75 91 ASN A O 1
ATOM 740 N N . LEU A 1 92 ? -5.983 -0.134 -2.893 1.00 94.00 92 LEU A N 1
ATOM 741 C CA . LEU A 1 92 ? -5.008 -1.213 -2.707 1.00 94.00 92 LEU A CA 1
ATOM 742 C C . LEU A 1 92 ? -4.259 -1.558 -4.004 1.00 94.00 92 LEU A C 1
ATOM 744 O O . LEU A 1 92 ? -3.044 -1.744 -3.991 1.00 94.00 92 LEU A O 1
ATOM 748 N N . GLU A 1 93 ? -4.957 -1.584 -5.135 1.00 94.00 93 GLU A N 1
ATOM 749 C CA . GLU A 1 93 ? -4.372 -1.947 -6.429 1.00 94.00 93 GLU A CA 1
ATOM 750 C C . GLU A 1 93 ? -3.355 -0.906 -6.911 1.00 94.00 93 GLU A C 1
ATOM 752 O O . GLU A 1 93 ? -2.310 -1.256 -7.458 1.00 94.00 93 GLU A O 1
ATOM 757 N N . ALA A 1 94 ? -3.585 0.378 -6.623 1.00 93.88 94 ALA A N 1
ATOM 758 C CA . ALA A 1 94 ? -2.609 1.428 -6.915 1.00 93.88 94 ALA A CA 1
ATOM 759 C C . ALA A 1 94 ? -1.301 1.239 -6.122 1.00 93.88 94 ALA A C 1
ATOM 761 O O . ALA A 1 94 ? -0.210 1.435 -6.664 1.00 93.88 94 ALA A O 1
ATOM 762 N N . VAL A 1 95 ? -1.402 0.829 -4.852 1.00 92.94 95 VAL A N 1
ATOM 763 C CA . VAL A 1 95 ? -0.247 0.564 -3.979 1.00 92.94 95 VAL A CA 1
ATOM 764 C C . VAL A 1 95 ? 0.554 -0.637 -4.488 1.00 92.94 95 VAL A C 1
ATOM 766 O O . VAL A 1 95 ? 1.783 -0.567 -4.568 1.00 92.94 95 VAL A O 1
ATOM 769 N N . LEU A 1 96 ? -0.128 -1.712 -4.888 1.00 94.12 96 LEU A N 1
ATOM 770 C CA . LEU A 1 96 ? 0.514 -2.898 -5.461 1.00 94.12 96 LEU A CA 1
ATOM 771 C C . LEU A 1 96 ? 1.167 -2.589 -6.815 1.00 94.12 96 LEU A C 1
ATOM 773 O O . LEU A 1 96 ? 2.337 -2.908 -7.023 1.00 94.12 96 LEU A O 1
ATOM 777 N N . GLY A 1 97 ? 0.475 -1.861 -7.693 1.00 93.12 97 GLY A N 1
ATOM 778 C CA . GLY A 1 97 ? 1.031 -1.447 -8.982 1.00 93.12 97 GLY A CA 1
ATOM 779 C C . GLY A 1 97 ? 2.256 -0.534 -8.846 1.00 93.12 97 GLY A C 1
ATOM 780 O O . GLY A 1 97 ? 3.193 -0.616 -9.645 1.00 93.12 97 GLY A O 1
ATOM 781 N N . LEU A 1 98 ? 2.301 0.322 -7.819 1.00 91.88 98 LEU A N 1
ATOM 782 C CA . LEU A 1 98 ? 3.491 1.117 -7.510 1.00 91.88 98 LEU A CA 1
ATOM 783 C C . LEU A 1 98 ? 4.657 0.232 -7.052 1.00 91.88 98 LEU A C 1
ATOM 785 O O . LEU A 1 98 ? 5.800 0.470 -7.448 1.00 91.88 98 LEU A O 1
ATOM 789 N N . TYR A 1 99 ? 4.381 -0.794 -6.246 1.00 90.62 99 TYR A N 1
ATOM 790 C CA . TYR A 1 99 ? 5.399 -1.739 -5.798 1.00 90.62 99 TYR A CA 1
ATOM 791 C C . TYR A 1 99 ? 6.060 -2.468 -6.977 1.00 90.62 99 TYR A C 1
ATOM 793 O O . TYR A 1 99 ? 7.292 -2.541 -7.032 1.00 90.62 99 TYR A O 1
ATOM 801 N N . ASP A 1 100 ? 5.273 -2.915 -7.954 1.00 91.06 100 ASP A N 1
ATOM 802 C CA . ASP A 1 100 ? 5.786 -3.596 -9.148 1.00 91.06 100 ASP A CA 1
ATOM 803 C C . ASP A 1 100 ? 6.667 -2.678 -10.008 1.00 91.06 100 ASP A C 1
ATOM 805 O O . ASP A 1 100 ? 7.747 -3.079 -10.458 1.00 91.06 100 ASP A O 1
ATOM 809 N N . LYS A 1 101 ? 6.279 -1.405 -10.160 1.00 91.12 101 LYS A N 1
ATOM 810 C CA . LYS A 1 101 ? 7.105 -0.385 -10.834 1.00 91.12 101 LYS A CA 1
ATOM 811 C C . LYS A 1 101 ? 8.410 -0.117 -10.083 1.00 91.12 101 LYS A C 1
ATOM 813 O O . LYS A 1 101 ? 9.480 -0.037 -10.681 1.00 91.12 101 LYS A O 1
ATOM 818 N N . CYS A 1 102 ? 8.360 -0.019 -8.759 1.00 87.62 102 CYS A N 1
ATOM 819 C CA . CYS A 1 102 ? 9.563 0.150 -7.945 1.00 87.62 102 CYS A CA 1
ATOM 820 C C . CYS A 1 102 ? 10.481 -1.082 -8.023 1.00 87.62 102 CYS A C 1
ATOM 822 O O . CYS A 1 102 ? 11.708 -0.948 -8.031 1.00 87.62 102 CYS A O 1
ATOM 824 N N . LEU A 1 103 ? 9.912 -2.289 -8.095 1.00 88.00 103 LEU A N 1
ATOM 825 C CA . LEU A 1 103 ? 10.653 -3.530 -8.317 1.00 88.00 103 LEU A CA 1
ATOM 826 C C . LEU A 1 103 ? 11.362 -3.547 -9.666 1.00 88.00 103 LEU A C 1
ATOM 828 O O . LEU A 1 103 ? 12.545 -3.901 -9.706 1.00 88.00 103 LEU A O 1
ATOM 832 N N . SER A 1 104 ? 10.669 -3.168 -10.740 1.00 87.81 104 SER A N 1
ATOM 833 C CA . SER A 1 104 ? 11.234 -3.172 -12.089 1.00 87.81 104 SER A CA 1
ATOM 834 C C . SER A 1 104 ? 12.415 -2.206 -12.194 1.00 87.81 104 SER A C 1
ATOM 836 O O . SER A 1 104 ? 13.505 -2.619 -12.596 1.00 87.81 104 SER A O 1
ATOM 838 N N . VAL A 1 105 ? 12.262 -0.976 -11.696 1.00 86.31 105 VAL A N 1
ATOM 839 C CA . VAL A 1 105 ? 13.339 0.028 -11.650 1.00 86.31 105 VAL A CA 1
ATOM 840 C C . VAL A 1 105 ? 14.538 -0.485 -10.854 1.00 86.31 105 VAL A C 1
ATOM 842 O O . VAL A 1 105 ? 15.683 -0.386 -11.296 1.00 86.31 105 VAL A O 1
ATOM 845 N N . ARG A 1 106 ? 14.301 -1.087 -9.685 1.00 83.12 106 ARG A N 1
ATOM 846 C CA . ARG A 1 106 ? 15.385 -1.600 -8.838 1.00 83.12 106 ARG A CA 1
ATOM 847 C C . ARG A 1 106 ? 16.100 -2.796 -9.468 1.00 83.12 106 ARG A C 1
ATOM 849 O O . ARG A 1 106 ? 17.305 -2.945 -9.272 1.00 83.12 106 ARG A O 1
ATOM 856 N N . LYS A 1 107 ? 15.378 -3.650 -10.202 1.00 80.44 107 LYS A N 1
ATOM 857 C CA . LYS A 1 107 ? 15.956 -4.786 -10.932 1.00 80.44 107 LYS A CA 1
ATOM 858 C C . LYS A 1 107 ? 16.873 -4.299 -12.051 1.00 80.44 107 LYS A C 1
ATOM 860 O O . LYS A 1 107 ? 18.002 -4.773 -12.126 1.00 80.44 107 LYS A O 1
ATOM 865 N N . VAL A 1 108 ? 16.428 -3.318 -12.840 1.00 76.50 108 VAL A N 1
ATOM 866 C CA . VAL A 1 108 ? 17.251 -2.676 -13.881 1.00 76.50 108 VAL A CA 1
ATOM 867 C C . VAL A 1 108 ? 18.490 -2.040 -13.260 1.00 76.50 108 VAL A C 1
ATOM 869 O O . VAL A 1 108 ? 19.603 -2.332 -13.679 1.00 76.50 108 VAL A O 1
ATOM 872 N N . ARG A 1 109 ? 18.316 -1.260 -12.186 1.00 76.50 109 ARG A N 1
ATOM 873 C CA . ARG A 1 109 ? 19.429 -0.631 -11.466 1.00 76.50 109 ARG A CA 1
ATOM 874 C C . ARG A 1 109 ? 20.474 -1.655 -11.019 1.00 76.50 109 ARG A C 1
ATOM 876 O O . ARG A 1 109 ? 21.660 -1.441 -11.224 1.00 76.50 109 ARG A O 1
ATOM 883 N N . ARG A 1 110 ? 20.043 -2.772 -10.425 1.00 75.25 110 ARG A N 1
ATOM 884 C CA . ARG A 1 110 ? 20.953 -3.837 -9.982 1.00 75.25 110 ARG A CA 1
ATOM 885 C C . ARG A 1 110 ? 21.685 -4.498 -11.153 1.00 75.25 110 ARG A C 1
ATOM 887 O O . ARG A 1 110 ? 22.848 -4.835 -10.997 1.00 75.25 110 ARG A O 1
ATOM 894 N N . LEU A 1 111 ? 21.020 -4.667 -12.296 1.00 71.31 111 LEU A N 1
ATOM 895 C CA . LEU A 1 111 ? 21.631 -5.237 -13.496 1.00 71.31 111 LEU A CA 1
ATOM 896 C C . LEU A 1 111 ? 22.697 -4.301 -14.091 1.00 71.31 111 LEU A C 1
ATOM 898 O O . LEU A 1 111 ? 23.769 -4.770 -14.446 1.00 71.31 111 LEU A O 1
ATOM 902 N N . CYS A 1 112 ? 22.447 -2.987 -14.127 1.00 62.88 112 CYS A N 1
ATOM 903 C CA . CYS A 1 112 ? 23.398 -1.997 -14.650 1.00 62.88 112 CYS A CA 1
ATOM 904 C C . CYS A 1 112 ? 24.655 -1.803 -13.787 1.00 62.88 112 CYS A C 1
ATOM 906 O O . CYS A 1 112 ? 25.672 -1.389 -14.317 1.00 62.88 112 CYS A O 1
ATOM 908 N N . TYR A 1 113 ? 24.595 -2.069 -12.479 1.00 64.44 113 TYR A N 1
ATOM 909 C CA . TYR A 1 113 ? 25.765 -2.003 -11.586 1.00 64.44 113 TYR A CA 1
ATOM 910 C C . TYR A 1 113 ? 26.518 -3.336 -11.460 1.00 64.44 113 TYR A C 1
ATOM 912 O O . TYR A 1 113 ? 27.444 -3.436 -10.659 1.00 64.44 113 TYR A O 1
ATOM 920 N N . SER A 1 114 ? 26.088 -4.373 -12.181 1.00 62.03 114 SER A N 1
ATOM 921 C CA . SER A 1 114 ? 26.703 -5.704 -12.155 1.00 62.03 114 SER A CA 1
ATOM 922 C C . SER A 1 114 ? 27.413 -6.063 -13.468 1.00 62.03 114 SER A C 1
ATOM 924 O O . SER A 1 114 ? 27.895 -7.189 -13.589 1.00 62.03 114 SER A O 1
ATOM 926 N N . ILE A 1 115 ? 27.433 -5.135 -14.429 1.00 52.44 115 ILE A N 1
ATOM 927 C CA . ILE A 1 115 ? 28.188 -5.160 -15.691 1.00 52.44 115 ILE A CA 1
ATOM 928 C C . ILE A 1 115 ? 29.331 -4.159 -15.534 1.00 52.44 115 ILE A C 1
ATOM 930 O O . ILE A 1 115 ? 30.448 -4.480 -15.986 1.00 52.44 115 ILE A O 1
#

Secondary structure (DSSP, 8-state):
-PPP---------------------PPP-PPP---------PPPP-----------------------HHHHHHTHHHHHHHHHHTT----HHHHHHHHHHHHHHHHHHHHHT--

Organism: Lithospermum erythrorhizon (NCBI:txid34254)

Sequence (115 aa):
MMRFNTSSLQSLKLTPISLLSSYHPHPKPQIPFLIRAFSLQTTPPLTHSPPIPDTTQILKPQWKAAIDFKWIRDNKDEIAENIRNRNSNANLEAVLGLYDKCLSVRKVRRLCYSI